Protein AF-A0A950P9A8-F1 (afdb_monomer)

Secondary structure (DSSP, 8-state):
-----HHHHHHH--TTEEEEEETTEEEEEESS-SHHHHHHHHHHHTT-

Mean predicted aligned error: 4.15 Å

pLDDT: mean 90.38, std 6.98, range [59.09, 95.38]

Nearest PDB structures (foldseek):
  8ewh-assembly2_B  TM=9.935E-01  e=4.936E-03  Salmonella enterica subsp. enterica serovar Typhimurium str. LT2
  6u6x-assembly2_B  TM=3.877E-01  e=1.184E+00  Homo sapiens
  8i4m-assembly1_T  TM=3.363E-01  e=7.703E+00  Prochlorococcus phage P-SCSP1u

Solvent-accessible surface area (backbone atoms only — not comparable to full-atom values): 3159 Å² total; per-residue (Å²): 133,89,87,70,55,73,66,56,47,67,72,66,57,55,96,64,38,42,80,48,77,51,102,89,50,76,45,83,41,57,69,54,81,50,68,67,60,41,56,51,52,56,52,54,65,71,74,109

Structure (mmCIF, N/CA/C/O backbone):
data_AF-A0A950P9A8-F1
#
_entry.id   AF-A0A950P9A8-F1
#
loop_
_atom_site.group_PDB
_atom_site.id
_atom_site.type_symbol
_atom_site.label_atom_id
_atom_site.label_alt_id
_atom_site.label_comp_id
_atom_site.label_asym_id
_atom_site.label_entity_id
_atom_site.label_seq_id
_atom_site.pdbx_PDB_ins_code
_atom_site.Cartn_x
_atom_site.Cartn_y
_atom_site.Cartn_z
_atom_site.occupancy
_atom_site.B_iso_or_equiv
_atom_site.auth_seq_id
_atom_site.auth_comp_id
_atom_site.auth_asym_id
_atom_site.auth_atom_id
_atom_site.pdbx_PDB_model_num
ATOM 1 N N . PRO A 1 1 ? -2.190 -11.222 13.563 1.00 71.75 1 PRO A N 1
ATOM 2 C CA . PRO A 1 1 ? -1.897 -9.978 12.812 1.00 71.75 1 PRO A CA 1
ATOM 3 C C . PRO A 1 1 ? -1.376 -8.914 13.770 1.00 71.75 1 PRO A C 1
ATOM 5 O O . PRO A 1 1 ? -1.973 -8.724 14.825 1.00 71.75 1 PRO A O 1
ATOM 8 N N . MET A 1 2 ? -0.257 -8.281 13.435 1.00 79.12 2 MET A N 1
ATOM 9 C CA . MET A 1 2 ? 0.256 -7.163 14.220 1.00 79.12 2 MET A CA 1
ATOM 10 C C . MET A 1 2 ? -0.658 -5.961 13.975 1.00 79.12 2 MET A C 1
ATOM 12 O O . MET A 1 2 ? -0.913 -5.614 12.822 1.00 79.12 2 MET A O 1
ATOM 16 N N . GLN A 1 3 ? -1.235 -5.403 15.037 1.00 83.62 3 GLN A N 1
ATOM 17 C CA . GLN A 1 3 ? -2.025 -4.179 14.936 1.00 83.62 3 GLN A CA 1
ATOM 18 C C . GLN A 1 3 ? -1.058 -3.003 14.988 1.00 83.62 3 GLN A C 1
ATOM 20 O O . GLN A 1 3 ? -0.292 -2.905 15.939 1.00 83.62 3 GLN A O 1
ATOM 25 N N . MET A 1 4 ? -1.083 -2.166 13.954 1.00 88.06 4 MET A N 1
ATOM 26 C CA . MET A 1 4 ? -0.284 -0.944 13.881 1.00 88.06 4 MET A CA 1
ATOM 27 C C . MET A 1 4 ? -1.215 0.258 14.008 1.00 88.06 4 MET A C 1
ATOM 29 O O . MET A 1 4 ? -2.311 0.259 13.434 1.00 88.06 4 MET A O 1
ATOM 33 N N . SER A 1 5 ? -0.783 1.274 14.748 1.00 93.00 5 SER A N 1
ATOM 34 C CA . SER A 1 5 ? -1.422 2.587 14.733 1.00 93.00 5 SER A CA 1
ATOM 35 C C . SER A 1 5 ? -1.219 3.270 13.372 1.00 93.00 5 SER A C 1
ATOM 37 O O . SER A 1 5 ? -0.411 2.836 12.547 1.00 93.00 5 SER A O 1
ATOM 39 N N . LEU A 1 6 ? -1.949 4.361 13.116 1.00 90.69 6 LEU A N 1
ATOM 40 C CA . LEU A 1 6 ? -1.746 5.149 11.896 1.00 90.69 6 LEU A CA 1
ATOM 41 C C . LEU A 1 6 ? -0.323 5.719 11.826 1.00 90.69 6 LEU A C 1
ATOM 43 O O . LEU A 1 6 ? 0.290 5.720 10.764 1.00 90.69 6 LEU A O 1
ATOM 47 N N . GLU A 1 7 ? 0.197 6.179 12.957 1.00 93.88 7 GLU A N 1
ATOM 48 C CA . GLU A 1 7 ? 1.532 6.770 13.063 1.00 93.88 7 GLU A CA 1
ATOM 49 C C . GLU A 1 7 ? 2.613 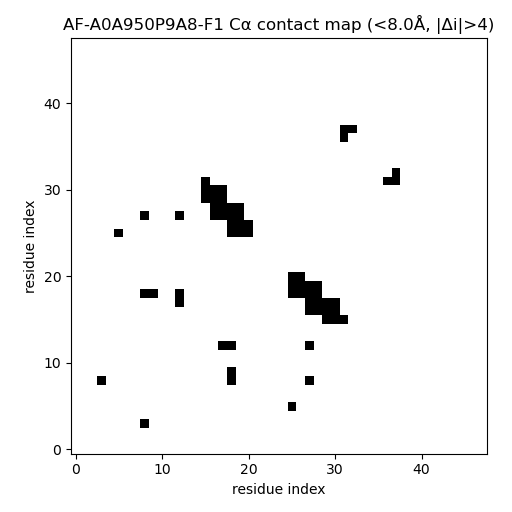5.713 12.828 1.00 93.88 7 GLU A C 1
ATOM 51 O O . GLU A 1 7 ? 3.544 5.942 12.060 1.00 93.88 7 GLU A O 1
ATOM 56 N N . GLU A 1 8 ? 2.450 4.526 13.418 1.00 93.31 8 GLU A N 1
ATOM 57 C CA . GLU A 1 8 ? 3.348 3.391 13.200 1.00 93.31 8 GLU A CA 1
ATOM 58 C C . GLU A 1 8 ? 3.319 2.925 11.742 1.00 93.31 8 GLU A C 1
ATOM 60 O O . GLU A 1 8 ? 4.368 2.649 11.166 1.00 93.31 8 GLU A O 1
ATOM 65 N N . ALA A 1 9 ? 2.136 2.875 11.119 1.00 93.19 9 ALA A N 1
ATOM 66 C CA . ALA A 1 9 ? 2.002 2.518 9.711 1.00 93.19 9 ALA A CA 1
ATOM 67 C C . ALA A 1 9 ? 2.697 3.541 8.802 1.00 93.19 9 ALA A C 1
ATOM 69 O O . ALA A 1 9 ? 3.417 3.145 7.892 1.00 93.19 9 ALA A O 1
ATOM 70 N N . LEU A 1 10 ? 2.530 4.842 9.064 1.00 91.44 10 LEU A N 1
ATOM 71 C CA . LEU A 1 10 ? 3.190 5.913 8.308 1.00 91.44 10 LEU A CA 1
ATOM 72 C C . LEU A 1 10 ? 4.712 5.914 8.480 1.00 91.44 10 LEU A C 1
ATOM 74 O O . LEU A 1 10 ? 5.421 6.241 7.537 1.00 91.44 10 LEU A O 1
ATOM 78 N N . ALA A 1 11 ? 5.215 5.546 9.658 1.00 94.00 11 ALA A N 1
ATOM 79 C CA . ALA A 1 11 ? 6.651 5.411 9.889 1.00 94.00 11 ALA A CA 1
ATOM 80 C C . ALA A 1 11 ? 7.246 4.152 9.234 1.00 94.00 11 ALA A C 1
ATOM 82 O O . ALA A 1 11 ? 8.452 4.091 9.012 1.00 94.00 11 ALA A O 1
ATOM 83 N N . TYR A 1 12 ? 6.415 3.144 8.959 1.00 93.31 12 TYR A N 1
ATOM 84 C CA . TYR A 1 12 ? 6.843 1.855 8.424 1.00 93.31 12 TYR A CA 1
ATOM 85 C C . TYR A 1 12 ? 6.889 1.798 6.890 1.00 93.31 12 TYR A C 1
ATOM 87 O O . TYR A 1 12 ? 7.642 0.990 6.357 1.00 93.31 12 TYR A O 1
ATOM 95 N N . ILE A 1 13 ? 6.093 2.608 6.179 1.00 94.25 13 ILE A N 1
ATOM 96 C CA . ILE A 1 13 ? 6.001 2.511 4.712 1.00 94.25 13 ILE A CA 1
ATOM 97 C C . ILE A 1 13 ? 7.296 2.891 3.989 1.00 94.25 13 ILE A C 1
ATOM 99 O O . ILE A 1 13 ? 8.000 3.819 4.383 1.00 94.25 13 ILE A O 1
ATOM 103 N N . GLU A 1 14 ? 7.547 2.225 2.863 1.00 94.00 14 GLU A N 1
ATOM 104 C CA . GLU A 1 14 ? 8.590 2.604 1.903 1.00 94.00 14 GLU A CA 1
ATOM 105 C C . GLU A 1 14 ? 8.040 3.482 0.757 1.00 94.00 14 GLU A C 1
ATOM 107 O O . GLU A 1 14 ? 6.832 3.680 0.604 1.00 94.00 14 GLU A O 1
ATOM 112 N N . GLU A 1 15 ? 8.927 4.001 -0.099 1.00 90.62 15 GLU A N 1
ATOM 113 C CA . GLU A 1 15 ? 8.564 4.885 -1.222 1.00 90.62 15 GLU A CA 1
ATOM 114 C C . GLU A 1 15 ? 7.679 4.214 -2.291 1.00 90.62 15 GLU A C 1
ATOM 116 O O . GLU A 1 15 ? 6.940 4.886 -3.018 1.00 90.62 15 GLU A O 1
ATOM 121 N N . ASP A 1 16 ? 7.734 2.884 -2.415 1.00 92.25 16 ASP A N 1
ATOM 122 C CA . ASP A 1 16 ? 6.888 2.116 -3.332 1.00 92.25 16 ASP A CA 1
ATOM 123 C C . ASP A 1 16 ? 5.596 1.599 -2.671 1.00 92.25 16 ASP A C 1
ATOM 125 O O . ASP A 1 16 ? 4.873 0.794 -3.269 1.00 92.25 16 ASP A O 1
ATOM 129 N N . GLU A 1 17 ? 5.273 2.077 -1.468 1.00 94.75 17 GLU A N 1
ATOM 130 C CA . GLU A 1 17 ? 4.152 1.629 -0.642 1.00 94.75 17 GLU A CA 1
ATOM 131 C C . GLU A 1 17 ? 3.178 2.754 -0.297 1.00 94.75 17 GLU A C 1
ATOM 133 O O . GLU A 1 17 ? 3.444 3.939 -0.474 1.00 94.75 17 GLU A O 1
ATOM 138 N N . LEU A 1 18 ? 1.989 2.360 0.155 1.00 94.25 18 LEU A N 1
ATOM 139 C CA . LEU A 1 18 ? 0.888 3.242 0.509 1.00 94.25 18 LEU A CA 1
ATOM 140 C C . LEU A 1 18 ? 0.158 2.705 1.744 1.00 94.25 18 LEU A C 1
ATOM 142 O O . LEU A 1 18 ? -0.084 1.500 1.874 1.00 94.25 18 LEU A O 1
ATOM 146 N N . VAL A 1 19 ? -0.279 3.626 2.605 1.00 95.38 19 VAL A N 1
ATOM 147 C CA . VAL A 1 19 ? -1.230 3.336 3.684 1.00 95.38 19 VAL A CA 1
ATOM 148 C C . VAL A 1 19 ? -2.643 3.613 3.179 1.00 95.38 19 VAL A C 1
ATOM 150 O O . VAL A 1 19 ? -3.010 4.751 2.895 1.00 95.38 19 VAL A O 1
ATOM 153 N N . GLU A 1 20 ? -3.465 2.575 3.082 1.00 94.38 20 GLU A N 1
ATOM 154 C CA . GLU A 1 20 ? -4.897 2.716 2.848 1.00 94.38 20 GLU A CA 1
ATOM 155 C C . GLU A 1 20 ? -5.62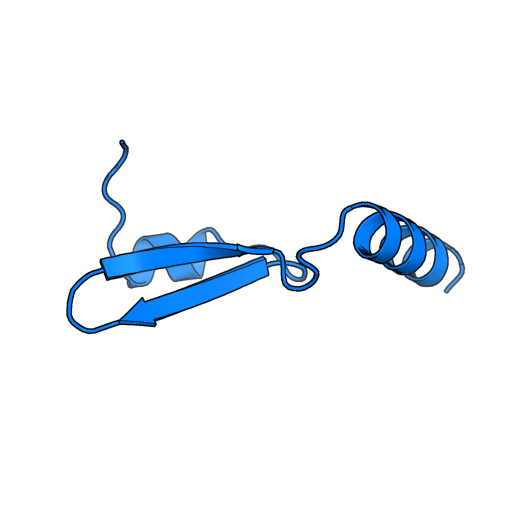0 2.884 4.183 1.00 94.38 20 GLU A C 1
ATOM 157 O O . GLU A 1 20 ? -5.633 1.976 5.018 1.00 94.38 20 GLU A O 1
ATOM 162 N N . VAL A 1 21 ? -6.262 4.036 4.359 1.00 93.56 21 VAL A N 1
ATOM 163 C CA . VAL A 1 21 ? -7.009 4.371 5.572 1.00 93.56 21 VAL A CA 1
ATOM 164 C C . VAL A 1 21 ? -8.501 4.356 5.270 1.00 93.56 21 VAL A C 1
ATOM 166 O O . VAL A 1 21 ? -8.984 5.041 4.372 1.00 93.56 21 VAL A O 1
ATOM 169 N N . THR A 1 22 ? -9.242 3.574 6.047 1.00 94.06 22 THR A N 1
ATOM 170 C CA . THR A 1 22 ? -10.707 3.555 6.062 1.00 94.06 22 THR A CA 1
ATOM 171 C C . THR A 1 22 ? -11.187 3.641 7.512 1.00 94.06 22 THR A C 1
ATOM 173 O O . THR A 1 22 ? -10.441 3.238 8.405 1.00 94.06 22 THR A O 1
ATOM 176 N N . PRO A 1 23 ? -12.426 4.089 7.790 1.00 94.94 23 PRO A N 1
ATOM 177 C CA . PRO A 1 23 ? -12.926 4.159 9.167 1.00 94.94 23 PRO A CA 1
ATOM 178 C C . PRO A 1 23 ? -12.903 2.816 9.912 1.00 94.94 23 PRO A C 1
ATOM 180 O O . PRO A 1 23 ? -12.826 2.792 11.134 1.00 94.94 23 PRO A O 1
ATOM 183 N N . ALA A 1 24 ? -12.972 1.701 9.179 1.00 92.19 24 ALA A N 1
ATOM 184 C CA . ALA A 1 24 ? -12.974 0.358 9.750 1.00 92.19 24 ALA A CA 1
ATOM 185 C C . ALA A 1 24 ? -11.572 -0.259 9.890 1.00 92.19 24 ALA A C 1
ATOM 187 O O . ALA A 1 24 ? -11.400 -1.184 10.680 1.00 92.19 24 ALA A O 1
ATOM 188 N N . ALA A 1 25 ? -10.589 0.182 9.095 1.00 91.25 25 ALA A N 1
ATOM 189 C CA . ALA A 1 25 ? -9.277 -0.457 9.038 1.00 91.25 25 ALA A CA 1
ATOM 190 C C . ALA A 1 25 ? -8.197 0.418 8.391 1.00 91.25 25 ALA A C 1
ATOM 192 O O . ALA A 1 25 ? -8.461 1.177 7.453 1.00 91.25 25 ALA A O 1
ATOM 193 N N . ILE A 1 26 ? -6.960 0.185 8.826 1.00 92.44 26 ILE A N 1
ATOM 194 C CA . ILE A 1 26 ? -5.725 0.693 8.223 1.00 92.44 26 ILE A CA 1
ATOM 195 C C . ILE A 1 26 ? -5.000 -0.499 7.587 1.00 92.44 26 ILE A C 1
ATOM 197 O O . ILE A 1 26 ? -4.860 -1.547 8.221 1.00 92.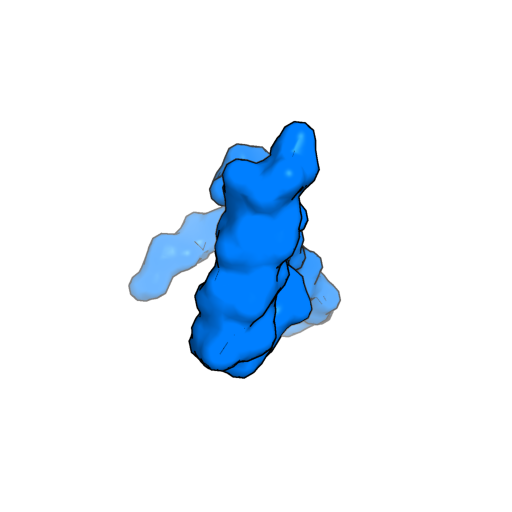44 26 ILE A O 1
ATOM 201 N N . ARG A 1 27 ? -4.586 -0.378 6.322 1.00 93.38 27 ARG A N 1
ATOM 202 C CA . ARG A 1 27 ? -3.923 -1.451 5.562 1.00 93.38 27 ARG A CA 1
ATOM 203 C C . ARG A 1 27 ? -2.693 -0.924 4.831 1.00 93.38 27 ARG A C 1
ATOM 205 O O . ARG A 1 27 ? -2.744 0.139 4.227 1.00 93.38 27 ARG A O 1
ATOM 212 N N . LEU A 1 28 ? -1.621 -1.708 4.825 1.00 93.25 28 LEU A N 1
ATOM 213 C CA . LEU A 1 28 ? -0.428 -1.448 4.018 1.00 93.25 28 LEU A CA 1
ATOM 214 C C . LEU A 1 28 ? -0.581 -2.105 2.645 1.00 93.25 28 LEU A C 1
ATOM 216 O O . LEU A 1 28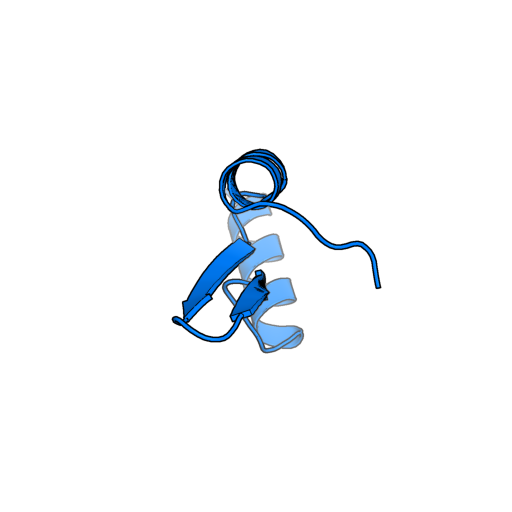 ? -0.974 -3.272 2.555 1.00 93.25 28 LEU A O 1
ATOM 220 N N . ARG A 1 29 ? -0.296 -1.368 1.569 1.00 94.81 29 ARG A N 1
ATOM 221 C CA . ARG A 1 29 ? -0.335 -1.880 0.192 1.00 94.81 29 ARG A CA 1
ATOM 222 C C . ARG A 1 29 ? 0.845 -1.361 -0.619 1.00 94.81 29 A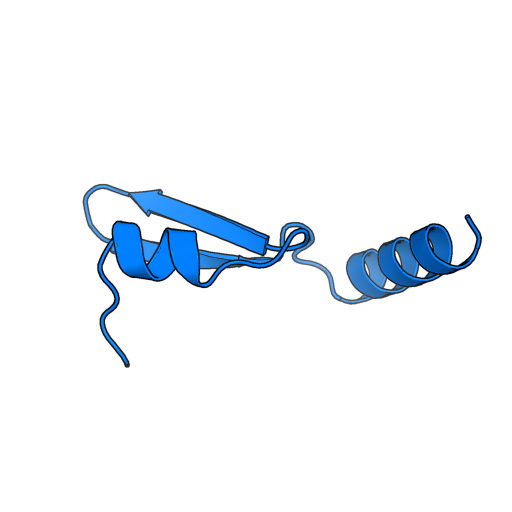RG A C 1
ATOM 224 O O . ARG A 1 29 ? 1.290 -0.241 -0.424 1.00 94.81 29 ARG A O 1
ATOM 231 N N . LYS A 1 30 ? 1.304 -2.146 -1.597 1.00 95.31 30 LYS A N 1
ATOM 232 C CA . LYS A 1 30 ? 2.228 -1.642 -2.621 1.00 95.31 30 LYS A CA 1
ATOM 233 C C . LYS A 1 30 ? 1.504 -0.645 -3.528 1.00 95.31 30 LYS A C 1
ATOM 235 O O . LYS A 1 30 ? 0.343 -0.858 -3.880 1.00 95.31 30 LYS A O 1
ATOM 240 N N . ARG A 1 31 ? 2.217 0.395 -3.959 1.00 93.56 31 ARG A N 1
ATOM 241 C CA . ARG A 1 31 ? 1.756 1.383 -4.943 1.00 93.56 31 ARG A CA 1
ATOM 242 C C . ARG A 1 31 ? 1.361 0.718 -6.257 1.00 93.56 31 ARG A C 1
ATOM 244 O O . ARG A 1 31 ? 0.322 1.034 -6.827 1.00 93.56 31 ARG A O 1
ATOM 251 N N . LEU A 1 32 ? 2.172 -0.240 -6.704 1.00 94.88 32 LEU A N 1
ATOM 252 C CA . LEU A 1 32 ? 1.856 -1.114 -7.829 1.00 94.88 32 LEU A CA 1
ATOM 253 C C . LEU A 1 32 ? 1.424 -2.480 -7.292 1.00 94.88 32 LEU A C 1
ATOM 255 O O . LEU A 1 32 ? 2.200 -3.193 -6.649 1.00 94.88 32 LEU A O 1
ATOM 259 N N . LEU A 1 33 ? 0.163 -2.830 -7.540 1.00 93.38 33 LEU A N 1
ATOM 260 C CA . LEU A 1 33 ? -0.419 -4.086 -7.067 1.00 93.38 33 LEU A CA 1
ATOM 261 C C . LEU A 1 33 ? 0.075 -5.281 -7.890 1.00 93.38 33 LEU A C 1
ATOM 263 O O . LEU A 1 33 ? 0.341 -6.342 -7.323 1.00 93.38 33 LEU A O 1
ATOM 267 N N . ASP A 1 34 ? 0.226 -5.103 -9.206 1.00 95.12 34 ASP A N 1
ATOM 268 C CA . ASP A 1 34 ? 0.710 -6.153 -10.097 1.00 95.12 34 ASP A CA 1
ATOM 269 C C . ASP A 1 34 ? 2.225 -6.359 -9.954 1.00 95.12 34 ASP A C 1
ATOM 271 O O . ASP A 1 34 ? 3.032 -5.425 -9.936 1.00 95.12 34 ASP A O 1
ATOM 275 N N . ILE A 1 35 ? 2.625 -7.625 -9.858 1.00 94.50 35 ILE A N 1
ATOM 276 C CA . ILE A 1 35 ? 4.018 -8.017 -9.634 1.00 94.50 35 ILE A CA 1
ATOM 277 C C . ILE A 1 35 ? 4.897 -7.673 -10.843 1.00 94.50 35 ILE A C 1
ATOM 279 O O . ILE A 1 35 ? 6.064 -7.306 -10.670 1.00 94.50 35 ILE A O 1
ATOM 283 N N . ASN A 1 36 ? 4.371 -7.803 -12.062 1.00 95.25 36 ASN A N 1
ATOM 284 C CA . ASN A 1 36 ? 5.107 -7.491 -13.281 1.00 95.25 36 ASN A CA 1
ATOM 285 C C . ASN A 1 36 ? 5.330 -5.988 -13.402 1.00 95.25 36 ASN A C 1
ATOM 287 O O . ASN A 1 36 ? 6.441 -5.577 -13.744 1.00 95.25 36 ASN A O 1
ATOM 291 N N . ASP A 1 37 ? 4.326 -5.186 -13.054 1.00 93.06 37 ASP A N 1
ATOM 292 C CA . ASP A 1 37 ? 4.446 -3.729 -13.053 1.00 93.06 37 ASP A CA 1
ATOM 293 C C . ASP A 1 37 ? 5.491 -3.264 -12.036 1.00 93.06 37 ASP A C 1
ATOM 295 O O . ASP A 1 37 ? 6.361 -2.465 -12.381 1.00 93.06 37 ASP A O 1
ATOM 299 N N . ARG A 1 38 ? 5.520 -3.857 -10.832 1.00 92.88 38 ARG A N 1
ATOM 300 C CA .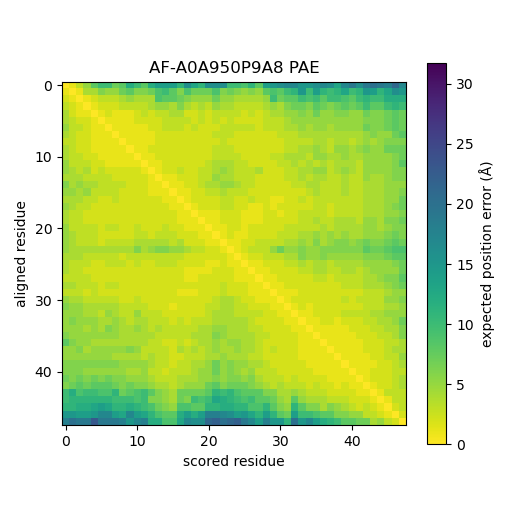 ARG A 1 38 ? 6.599 -3.615 -9.852 1.00 92.88 38 ARG A CA 1
ATOM 301 C C . ARG A 1 38 ? 7.981 -3.920 -10.417 1.00 92.88 38 ARG A C 1
ATOM 303 O O . ARG A 1 38 ? 8.895 -3.112 -10.307 1.00 92.88 38 ARG A O 1
ATOM 310 N N . ARG A 1 39 ? 8.152 -5.087 -11.047 1.00 91.81 39 ARG A N 1
ATOM 311 C CA . ARG A 1 39 ? 9.445 -5.484 -11.634 1.00 91.81 39 ARG A CA 1
ATOM 312 C C . ARG A 1 39 ? 9.888 -4.534 -12.743 1.00 91.81 39 ARG A C 1
ATOM 314 O O . ARG A 1 39 ? 11.083 -4.282 -12.870 1.00 91.81 39 ARG A O 1
ATOM 321 N N . ARG A 1 40 ? 8.951 -4.028 -13.548 1.00 92.25 40 ARG A N 1
ATOM 322 C CA . ARG A 1 40 ? 9.235 -3.029 -14.588 1.00 92.25 40 ARG A CA 1
ATOM 323 C C . ARG A 1 40 ? 9.645 -1.694 -13.970 1.00 92.25 40 ARG A C 1
ATOM 325 O O . ARG A 1 40 ? 10.674 -1.163 -14.372 1.00 92.25 40 ARG A O 1
ATOM 332 N N . ALA A 1 41 ? 8.907 -1.210 -12.971 1.00 90.44 41 ALA A N 1
ATOM 333 C CA . ALA A 1 41 ? 9.221 0.033 -12.269 1.00 90.44 41 ALA A CA 1
ATOM 334 C C . ALA A 1 41 ? 10.600 -0.016 -11.591 1.00 90.44 41 ALA A C 1
ATOM 336 O O . ALA A 1 41 ? 11.400 0.892 -11.785 1.00 90.44 41 ALA A O 1
ATOM 337 N N . ASN A 1 42 ? 10.928 -1.113 -10.902 1.00 88.81 42 ASN A N 1
ATOM 338 C CA . ASN A 1 42 ? 12.229 -1.269 -10.242 1.00 88.81 42 ASN A CA 1
ATOM 339 C C . ASN A 1 42 ? 13.396 -1.301 -11.240 1.00 88.81 42 ASN A C 1
ATOM 341 O O . ASN A 1 42 ? 14.474 -0.803 -10.942 1.00 88.81 42 ASN A O 1
ATOM 345 N N . ARG A 1 43 ? 13.197 -1.879 -12.434 1.00 89.50 43 ARG A N 1
ATOM 346 C CA . ARG A 1 43 ? 14.216 -1.861 -13.499 1.00 89.50 43 ARG A CA 1
A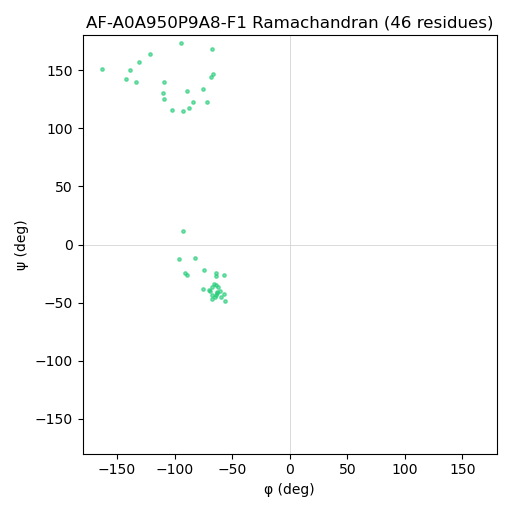TOM 347 C C . ARG A 1 43 ? 14.397 -0.474 -14.104 1.00 89.50 43 ARG A C 1
ATOM 349 O O . ARG A 1 43 ? 15.524 -0.123 -14.418 1.00 89.50 43 ARG A O 1
ATOM 356 N N . ALA A 1 44 ? 13.309 0.275 -14.289 1.00 86.44 44 ALA A N 1
ATOM 357 C CA . ALA A 1 44 ? 13.375 1.644 -14.792 1.00 86.44 44 ALA A CA 1
ATOM 358 C C . ALA A 1 44 ? 14.112 2.556 -13.801 1.00 86.44 44 ALA A C 1
ATOM 360 O O . ALA A 1 44 ? 15.026 3.257 -14.207 1.00 86.44 44 ALA A O 1
ATOM 361 N N . ALA A 1 45 ? 13.791 2.454 -12.507 1.00 82.38 45 ALA A N 1
ATOM 362 C CA . ALA A 1 45 ? 14.457 3.215 -11.451 1.00 82.38 45 ALA A CA 1
ATOM 363 C C . ALA A 1 45 ? 15.951 2.873 -11.285 1.00 82.38 45 ALA A C 1
ATOM 365 O O . ALA A 1 45 ? 16.713 3.712 -10.839 1.00 82.38 45 ALA A O 1
ATOM 366 N N . ALA A 1 46 ? 16.381 1.654 -11.633 1.00 79.31 46 ALA A N 1
ATOM 367 C CA . ALA A 1 46 ? 17.794 1.260 -11.582 1.00 79.31 46 ALA A CA 1
ATOM 368 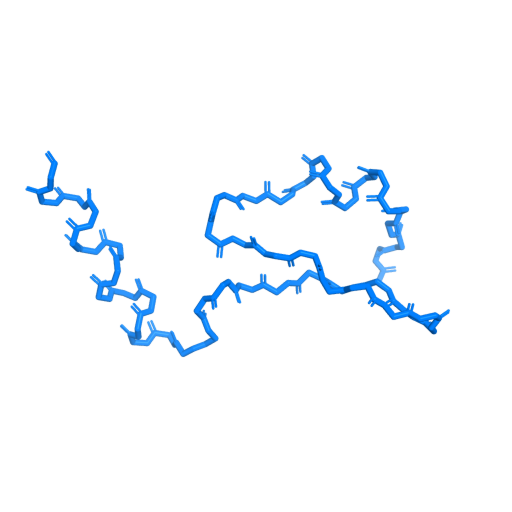C C . ALA A 1 46 ? 18.612 1.696 -12.815 1.00 79.31 46 ALA A C 1
ATOM 370 O O . ALA A 1 46 ? 19.828 1.518 -12.828 1.00 79.31 46 ALA A O 1
ATOM 371 N N . ALA A 1 47 ? 17.947 2.158 -13.878 1.00 75.31 47 ALA A N 1
ATOM 372 C CA . ALA A 1 47 ? 18.589 2.613 -15.111 1.00 75.31 47 ALA A CA 1
ATOM 373 C C . ALA A 1 47 ? 18.794 4.138 -15.154 1.00 75.31 47 ALA A C 1
ATOM 375 O O . ALA A 1 47 ? 19.499 4.617 -16.043 1.00 75.31 47 ALA A O 1
ATOM 376 N N . GLU A 1 48 ? 18.165 4.863 -14.228 1.00 59.09 48 GLU A N 1
ATOM 377 C CA . GLU A 1 48 ? 18.367 6.290 -13.949 1.00 59.09 48 GLU A CA 1
ATOM 378 C C . GLU A 1 48 ? 19.455 6.467 -12.880 1.00 59.09 48 GLU A C 1
ATOM 380 O O . GLU A 1 48 ? 20.332 7.336 -13.090 1.00 59.09 48 GLU A O 1
#

Foldseek 3Di:
DDDDDPVRLVVPDDPQKDWDDDPVDIDIDGVDNDPVVVVVVVVVVVVD

Sequence (48 aa):
PMQMSLEEALAYIEEDELVEVTPAAIRLRKRLLDINDRRRANRAAAAE

Radius of gyration: 13.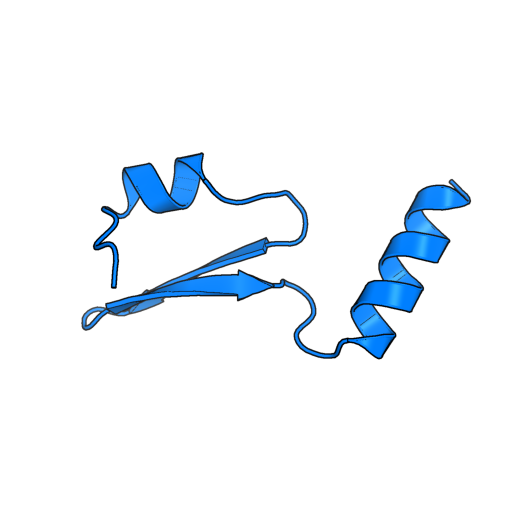14 Å; Cα contacts (8 Å, |Δi|>4): 32; chains: 1; bounding box: 32×17×30 Å